Protein AF-A0A958BA98-F1 (afdb_monomer_lite)

Secondary structure (DSSP, 8-state):
---HHHHHHHHHHHS-TTTHHHHHHHTTTS-HHHHHHHHTT-SPPTTT--

Foldseek 3Di:
DPDLVVLLVLLLVQADPVCNVVCVVCVVVDDSVVSVCSNVVVDQDPVPRD

Sequence (50 aa):
MIDRELLEKQALEAVCACLYYDLADNIDAEADDSLIAIVEHRITCDNCGQ

pLDDT: mean 89.21, std 7.61, range [56.91, 95.06]

Radius of gyration: 10.1 Å; chains: 1; bounding box: 23×14×30 Å

Structure (mmCIF, N/CA/C/O backbone):
data_AF-A0A958BA98-F1
#
_entry.id   AF-A0A958BA98-F1
#
loop_
_atom_site.group_PDB
_atom_site.id
_atom_site.type_symbol
_atom_site.label_atom_id
_atom_site.label_alt_id
_atom_site.label_comp_id
_atom_site.label_asym_id
_atom_site.label_entity_id
_atom_site.label_seq_id
_atom_site.pdbx_PDB_ins_code
_atom_site.Cartn_x
_atom_site.Cartn_y
_atom_site.Cartn_z
_atom_site.occupancy
_atom_site.B_iso_or_equiv
_atom_site.auth_seq_id
_atom_site.auth_comp_id
_atom_site.auth_asym_id
_atom_site.auth_atom_id
_atom_site.pdbx_PDB_model_num
ATOM 1 N N . MET A 1 1 ? 4.008 1.015 -19.619 1.00 56.91 1 MET A N 1
ATOM 2 C CA . MET A 1 1 ? 4.744 0.644 -18.398 1.00 56.91 1 MET A CA 1
ATOM 3 C C . MET A 1 1 ? 4.224 1.605 -17.350 1.00 56.91 1 MET A C 1
ATOM 5 O O . MET A 1 1 ? 4.336 2.801 -17.587 1.00 56.91 1 MET A O 1
ATOM 9 N N . ILE A 1 2 ? 3.478 1.123 -16.354 1.00 66.12 2 ILE A N 1
ATOM 10 C CA . ILE A 1 2 ? 3.025 1.995 -15.262 1.00 66.12 2 ILE A CA 1
ATOM 11 C C . ILE A 1 2 ? 4.293 2.417 -14.522 1.00 66.12 2 ILE A C 1
ATOM 13 O O . ILE A 1 2 ? 5.166 1.583 -14.288 1.00 66.12 2 ILE A O 1
ATOM 17 N N . ASP A 1 3 ? 4.442 3.714 -14.285 1.00 89.12 3 ASP A N 1
ATOM 18 C CA . ASP A 1 3 ? 5.561 4.231 -13.511 1.00 89.12 3 ASP A CA 1
ATOM 19 C C . ASP A 1 3 ? 5.367 3.784 -12.060 1.00 89.12 3 ASP A C 1
ATOM 21 O O . ASP A 1 3 ? 4.334 4.079 -11.456 1.00 89.12 3 ASP A O 1
ATOM 25 N N . ARG A 1 4 ? 6.320 3.019 -11.527 1.00 89.12 4 ARG A N 1
ATOM 26 C CA . ARG A 1 4 ? 6.229 2.468 -10.175 1.00 89.12 4 ARG A CA 1
ATOM 27 C C . ARG A 1 4 ? 6.100 3.585 -9.143 1.00 89.12 4 ARG A C 1
ATOM 29 O O . ARG A 1 4 ? 5.244 3.506 -8.275 1.00 89.12 4 ARG A O 1
ATOM 36 N N . GLU A 1 5 ? 6.844 4.671 -9.314 1.00 90.88 5 GLU A N 1
ATOM 37 C CA . GLU A 1 5 ? 6.810 5.818 -8.403 1.00 90.88 5 GLU A CA 1
ATOM 38 C C . GLU A 1 5 ? 5.424 6.501 -8.399 1.00 90.88 5 GLU A C 1
ATOM 40 O O . GLU A 1 5 ? 4.985 7.070 -7.396 1.00 90.88 5 GLU A O 1
ATOM 45 N N . LEU A 1 6 ? 4.697 6.433 -9.525 1.00 91.88 6 LEU A N 1
ATOM 46 C CA . LEU A 1 6 ? 3.308 6.887 -9.615 1.00 91.88 6 LEU A CA 1
ATOM 47 C C . LEU A 1 6 ? 2.356 5.916 -8.908 1.00 91.88 6 LEU A C 1
ATOM 49 O O . LEU A 1 6 ? 1.456 6.366 -8.202 1.00 91.88 6 LEU A O 1
ATOM 53 N N . LEU A 1 7 ? 2.550 4.610 -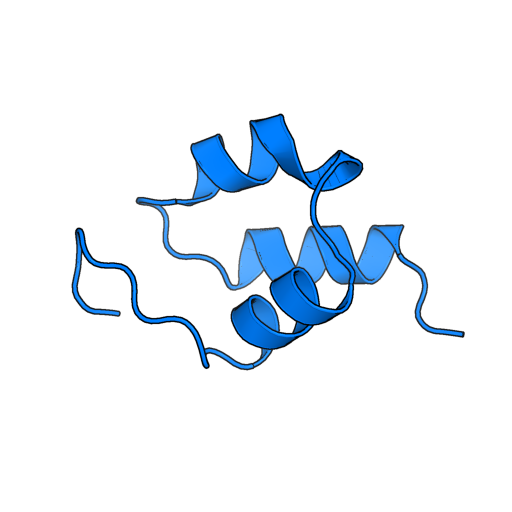9.095 1.00 92.69 7 LEU A N 1
ATOM 54 C CA . LEU A 1 7 ? 1.737 3.574 -8.461 1.00 92.69 7 LEU A CA 1
ATOM 55 C C . LEU A 1 7 ? 1.863 3.618 -6.932 1.00 92.69 7 LEU A C 1
ATOM 57 O O . LEU A 1 7 ? 0.860 3.549 -6.230 1.00 92.69 7 LEU A O 1
ATOM 61 N N . GLU A 1 8 ? 3.077 3.810 -6.424 1.00 94.31 8 GLU A N 1
ATOM 62 C CA . GLU A 1 8 ? 3.369 3.963 -4.999 1.00 94.31 8 GLU A CA 1
ATOM 63 C C . GLU A 1 8 ? 2.655 5.186 -4.405 1.00 94.31 8 GLU A C 1
ATOM 65 O O . GLU A 1 8 ? 1.969 5.081 -3.387 1.00 94.31 8 GLU A O 1
ATOM 70 N N . LYS A 1 9 ? 2.721 6.341 -5.081 1.00 93.81 9 LYS A N 1
ATOM 71 C CA . LYS A 1 9 ? 1.980 7.545 -4.666 1.00 93.81 9 LYS A CA 1
ATOM 72 C C . LYS A 1 9 ? 0.473 7.316 -4.647 1.00 93.81 9 LYS A C 1
ATO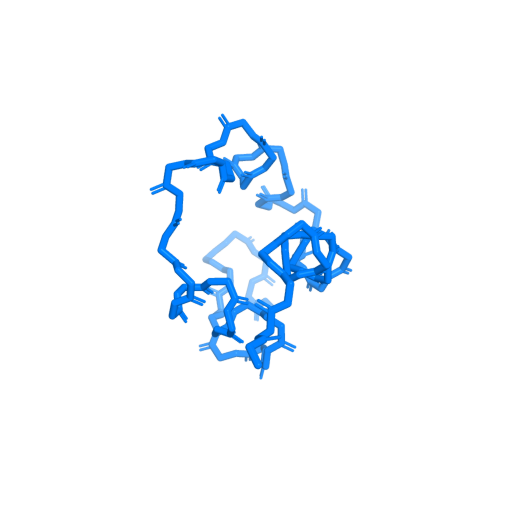M 74 O O . LYS A 1 9 ? -0.183 7.690 -3.681 1.00 93.81 9 LYS A O 1
ATOM 79 N N . GLN A 1 10 ? -0.071 6.679 -5.682 1.00 94.25 10 GLN A N 1
ATOM 80 C CA . GLN A 1 10 ? -1.499 6.367 -5.746 1.00 94.25 10 GLN A CA 1
ATOM 81 C C . GLN A 1 10 ? -1.920 5.410 -4.629 1.00 94.25 10 GLN A C 1
ATOM 83 O O . GLN A 1 10 ? -2.969 5.610 -4.022 1.00 94.25 10 GLN A O 1
ATOM 88 N N . ALA A 1 11 ? -1.103 4.401 -4.324 1.00 93.50 11 ALA A N 1
ATOM 89 C CA . ALA A 1 11 ? -1.373 3.475 -3.233 1.00 93.50 11 ALA A CA 1
ATOM 90 C C . ALA A 1 11 ? -1.347 4.188 -1.873 1.00 93.50 11 ALA A C 1
ATOM 92 O O . ALA A 1 11 ? -2.243 3.965 -1.066 1.00 93.50 11 ALA A O 1
ATOM 93 N N . LEU A 1 12 ? -0.397 5.099 -1.637 1.00 94.06 12 LEU A N 1
ATOM 94 C CA . LEU A 1 12 ? -0.340 5.913 -0.414 1.00 94.06 12 LEU A CA 1
ATOM 95 C C . LEU A 1 12 ? -1.514 6.886 -0.267 1.00 94.06 12 LEU A C 1
ATOM 97 O O . LEU A 1 12 ? -1.923 7.185 0.852 1.00 94.06 12 LEU A O 1
ATOM 101 N N . GLU A 1 13 ? -2.059 7.389 -1.372 1.00 93.94 13 GLU A N 1
ATOM 102 C CA . GLU A 1 13 ? -3.253 8.241 -1.350 1.00 93.94 13 GLU A CA 1
ATOM 103 C C . GLU A 1 13 ? -4.549 7.436 -1.156 1.00 93.94 13 GLU A C 1
ATOM 105 O O . GLU A 1 13 ? -5.498 7.939 -0.554 1.00 93.94 13 GLU A O 1
ATOM 110 N N . ALA A 1 14 ? -4.597 6.198 -1.660 1.00 92.38 14 ALA A N 1
ATOM 111 C CA . ALA A 1 14 ? -5.770 5.327 -1.597 1.00 92.38 14 ALA A CA 1
ATOM 112 C C . ALA A 1 14 ? -5.854 4.501 -0.303 1.00 92.38 14 ALA A C 1
ATOM 114 O O . ALA A 1 14 ? -6.954 4.155 0.136 1.00 92.38 14 ALA A O 1
ATOM 115 N N . VAL A 1 15 ? -4.709 4.167 0.302 1.00 92.19 15 VAL A N 1
ATOM 116 C CA . VAL A 1 15 ? -4.648 3.387 1.539 1.00 92.19 15 VAL A CA 1
ATOM 117 C C . VAL A 1 15 ? -5.284 4.159 2.693 1.00 92.19 15 VAL A C 1
ATOM 119 O O . VAL A 1 15 ? -5.177 5.381 2.809 1.00 92.19 15 VAL A O 1
ATOM 122 N N . CYS A 1 16 ? -5.944 3.442 3.598 1.00 91.44 16 CYS A N 1
ATOM 123 C CA . CYS A 1 16 ? -6.493 4.067 4.789 1.00 91.44 16 CYS A CA 1
ATOM 124 C C . CYS A 1 16 ? -5.373 4.562 5.723 1.00 91.44 16 CYS A C 1
ATOM 126 O O . CYS A 1 16 ? -4.280 3.996 5.799 1.00 91.44 16 CYS A O 1
ATOM 128 N N . ALA A 1 17 ? -5.681 5.577 6.532 1.00 90.00 17 ALA A N 1
ATOM 129 C CA . ALA A 1 17 ? -4.727 6.151 7.483 1.00 90.00 17 ALA A CA 1
ATOM 130 C C . ALA A 1 17 ? -4.174 5.133 8.504 1.00 90.00 17 ALA A C 1
ATOM 132 O O . ALA A 1 17 ? -3.105 5.357 9.067 1.00 90.00 17 ALA A O 1
ATOM 133 N N . CYS A 1 18 ? -4.885 4.025 8.747 1.00 91.00 18 CYS A N 1
ATOM 134 C CA . CYS A 1 18 ? -4.438 2.964 9.650 1.00 91.00 18 CYS A CA 1
ATOM 135 C C . CYS A 1 18 ? -3.223 2.206 9.115 1.00 91.00 18 CYS A C 1
ATOM 137 O O . CYS A 1 18 ? -2.390 1.805 9.914 1.00 91.00 18 CYS A O 1
ATOM 139 N N . LEU A 1 19 ? -3.149 2.016 7.797 1.00 89.75 19 LEU A N 1
ATOM 140 C CA . LEU A 1 19 ? -2.079 1.272 7.131 1.00 89.75 19 LEU A CA 1
ATOM 141 C C . LEU A 1 19 ? -1.105 2.198 6.396 1.00 89.75 19 LEU A C 1
ATOM 143 O O . LEU A 1 19 ? -0.119 1.722 5.851 1.00 89.75 19 LEU A O 1
ATOM 147 N N 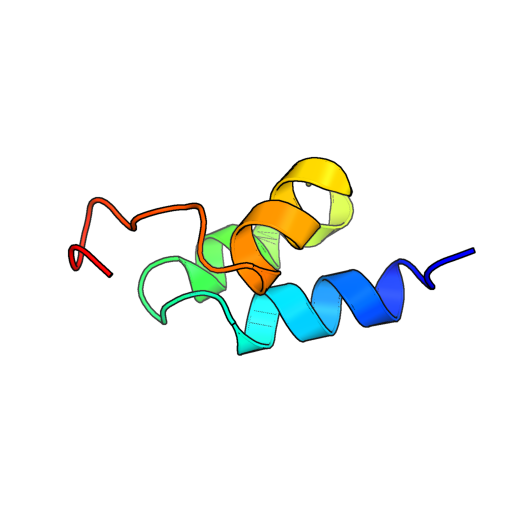. TYR A 1 20 ? -1.354 3.512 6.380 1.00 93.06 20 TYR A N 1
ATOM 148 C CA . TYR A 1 20 ? -0.519 4.479 5.668 1.00 93.06 20 TYR A CA 1
ATOM 149 C C . TYR A 1 20 ? 0.954 4.401 6.075 1.00 93.06 20 TYR A C 1
ATOM 151 O O . TYR A 1 20 ? 1.813 4.323 5.207 1.00 93.06 20 TYR A O 1
ATOM 159 N N . TYR A 1 21 ? 1.253 4.417 7.378 1.00 92.81 21 TYR A N 1
ATOM 160 C CA . TYR A 1 21 ? 2.642 4.380 7.848 1.00 92.81 21 TYR A CA 1
ATOM 161 C C . TYR A 1 21 ? 3.298 3.023 7.579 1.00 92.81 21 TYR A C 1
ATOM 163 O O . TYR A 1 21 ? 4.435 2.989 7.125 1.00 92.81 21 TYR A O 1
ATOM 171 N N . ASP A 1 22 ? 2.560 1.925 7.767 1.00 91.56 22 ASP A N 1
ATOM 172 C CA . ASP A 1 22 ? 3.057 0.575 7.481 1.00 91.56 22 ASP A CA 1
ATOM 173 C C . ASP A 1 22 ? 3.375 0.396 5.991 1.00 91.56 22 ASP A C 1
ATOM 175 O O . ASP A 1 22 ? 4.411 -0.172 5.637 1.00 91.56 22 ASP A O 1
ATOM 179 N N . LEU A 1 23 ? 2.493 0.910 5.125 1.00 92.69 23 LEU A N 1
ATOM 180 C CA . LEU A 1 23 ? 2.695 0.918 3.684 1.00 92.69 23 LEU A CA 1
ATOM 181 C C . LEU A 1 23 ? 3.869 1.823 3.321 1.00 92.69 23 LEU A C 1
ATOM 183 O O . LEU A 1 23 ? 4.746 1.376 2.603 1.00 92.69 23 LEU A O 1
ATOM 187 N N . ALA A 1 24 ? 3.923 3.057 3.829 1.00 94.75 24 ALA A N 1
ATOM 188 C CA . ALA A 1 24 ? 4.989 4.012 3.528 1.00 94.75 24 ALA A CA 1
ATOM 189 C C . ALA A 1 24 ? 6.379 3.492 3.916 1.00 94.75 24 ALA A C 1
ATOM 191 O O . ALA A 1 24 ? 7.327 3.689 3.160 1.00 94.75 24 ALA A O 1
ATOM 192 N N . ASP A 1 25 ? 6.495 2.798 5.049 1.00 95.06 25 ASP A N 1
ATOM 193 C CA . ASP A 1 25 ? 7.764 2.233 5.514 1.00 95.06 25 ASP A CA 1
ATOM 194 C C . ASP A 1 25 ? 8.219 1.022 4.678 1.00 95.06 25 ASP A C 1
ATOM 196 O O . ASP A 1 25 ? 9.415 0.738 4.614 1.00 95.06 25 ASP A O 1
ATOM 200 N N . ASN A 1 26 ? 7.290 0.312 4.025 1.00 93.69 26 ASN A N 1
ATOM 201 C CA . ASN A 1 26 ? 7.578 -0.900 3.248 1.00 93.69 26 ASN A CA 1
ATOM 202 C C . ASN A 1 26 ? 7.294 -0.763 1.744 1.00 93.69 26 ASN A C 1
ATOM 204 O O . ASN A 1 26 ? 7.389 -1.750 1.017 1.00 93.69 26 ASN A O 1
ATOM 208 N N . ILE A 1 27 ? 6.982 0.437 1.250 1.00 93.50 27 ILE A N 1
ATOM 209 C CA . ILE A 1 27 ? 6.477 0.648 -0.114 1.00 93.50 27 ILE A CA 1
ATOM 210 C C . ILE A 1 27 ? 7.471 0.225 -1.201 1.00 93.50 27 ILE A C 1
ATOM 212 O O . ILE A 1 27 ? 7.090 -0.338 -2.225 1.00 93.50 27 ILE A O 1
ATOM 216 N N . ASP A 1 28 ? 8.765 0.392 -0.925 1.00 91.88 28 ASP A N 1
ATOM 217 C CA . ASP A 1 28 ? 9.857 -0.038 -1.801 1.00 91.88 28 ASP A CA 1
ATOM 218 C C . ASP A 1 28 ? 9.970 -1.575 -1.892 1.00 91.88 28 ASP A C 1
ATOM 220 O O . ASP A 1 28 ? 10.520 -2.121 -2.855 1.00 91.88 28 ASP A O 1
ATOM 224 N N . ALA A 1 29 ? 9.458 -2.295 -0.892 1.00 93.12 29 ALA A N 1
ATOM 225 C CA . ALA A 1 29 ? 9.453 -3.754 -0.830 1.00 93.12 29 ALA A CA 1
ATOM 226 C C . ALA A 1 29 ? 8.110 -4.369 -1.259 1.00 93.12 29 ALA A C 1
ATOM 228 O O . ALA A 1 29 ? 8.060 -5.571 -1.534 1.00 93.12 29 ALA A O 1
ATOM 229 N N . GLU A 1 30 ? 7.047 -3.566 -1.335 1.00 92.75 30 GLU A N 1
ATOM 230 C CA . GLU A 1 30 ? 5.734 -4.010 -1.788 1.00 92.75 30 GLU A CA 1
ATOM 231 C C . GLU A 1 30 ? 5.731 -4.375 -3.275 1.00 92.75 30 GLU A C 1
ATOM 233 O O . GLU A 1 30 ? 6.450 -3.812 -4.105 1.00 92.75 30 GLU A O 1
ATOM 238 N N . ALA A 1 31 ? 4.907 -5.365 -3.609 1.00 93.06 31 ALA A N 1
ATOM 239 C CA . ALA A 1 31 ? 4.729 -5.802 -4.984 1.00 93.06 31 ALA A CA 1
ATOM 240 C C . ALA A 1 31 ? 3.756 -4.877 -5.724 1.00 93.06 31 ALA A C 1
ATOM 242 O O . ALA A 1 31 ? 2.742 -4.458 -5.163 1.00 93.06 31 ALA A O 1
ATOM 243 N N . ASP A 1 32 ? 3.998 -4.652 -7.016 1.00 92.56 32 ASP A N 1
ATOM 244 C CA . ASP A 1 32 ? 3.111 -3.856 -7.874 1.00 92.56 32 ASP A CA 1
ATOM 245 C C . ASP A 1 32 ? 1.649 -4.344 -7.804 1.00 92.56 32 ASP A C 1
ATOM 247 O O . ASP A 1 32 ? 0.732 -3.532 -7.718 1.00 92.56 32 ASP A O 1
ATOM 251 N N . ASP A 1 33 ? 1.417 -5.662 -7.764 1.00 91.88 33 ASP A N 1
ATOM 252 C CA . ASP A 1 33 ? 0.073 -6.246 -7.638 1.00 91.88 33 ASP A CA 1
ATOM 253 C C . ASP A 1 33 ? -0.620 -5.861 -6.316 1.00 91.88 33 ASP A C 1
ATOM 255 O O . ASP A 1 33 ? -1.828 -5.607 -6.307 1.00 91.88 33 ASP A O 1
ATOM 259 N N . SER A 1 34 ? 0.131 -5.777 -5.209 1.00 91.31 34 SER A N 1
ATOM 260 C CA . SER A 1 34 ? -0.383 -5.310 -3.913 1.00 91.31 34 SER A CA 1
ATOM 261 C C . SER A 1 34 ? -0.765 -3.836 -3.986 1.00 91.31 34 SER A C 1
ATOM 263 O O . SER A 1 34 ? -1.866 -3.462 -3.584 1.00 91.31 34 SER A O 1
ATOM 265 N N . LEU A 1 35 ? 0.113 -2.999 -4.550 1.00 93.06 35 LEU A N 1
ATOM 266 C CA . LEU A 1 35 ? -0.140 -1.567 -4.715 1.00 93.06 35 LEU A CA 1
ATOM 26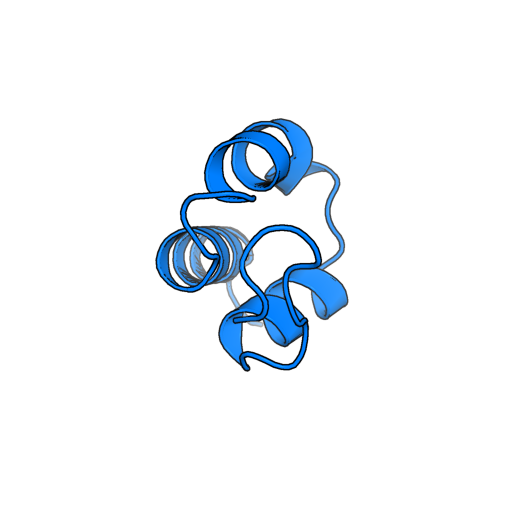7 C C . LEU A 1 35 ? -1.373 -1.322 -5.598 1.00 93.06 35 LEU A C 1
ATOM 269 O O . LEU A 1 35 ? -2.226 -0.508 -5.251 1.00 93.06 35 LEU A O 1
ATOM 273 N N . ILE A 1 36 ? -1.532 -2.082 -6.687 1.00 93.12 36 ILE A N 1
ATOM 274 C CA . ILE A 1 36 ? -2.734 -2.039 -7.534 1.00 93.12 36 ILE A CA 1
ATOM 275 C C . ILE A 1 36 ? -3.975 -2.446 -6.733 1.00 93.12 36 ILE A C 1
ATOM 277 O O . ILE A 1 36 ? -5.003 -1.779 -6.824 1.00 93.12 36 ILE A O 1
ATOM 281 N N . ALA A 1 37 ? -3.902 -3.506 -5.925 1.00 92.62 37 ALA A N 1
ATOM 282 C CA . ALA A 1 37 ? -5.032 -3.940 -5.107 1.00 92.62 37 ALA A CA 1
ATOM 283 C C . ALA A 1 37 ? -5.460 -2.878 -4.077 1.00 92.62 37 ALA A C 1
ATOM 285 O O . ALA A 1 37 ? -6.656 -2.743 -3.812 1.00 92.62 37 ALA A O 1
ATOM 286 N N . ILE A 1 38 ? -4.512 -2.107 -3.537 1.00 91.69 38 ILE A N 1
ATOM 287 C CA . ILE A 1 38 ? -4.776 -0.966 -2.649 1.00 91.69 38 ILE A CA 1
ATOM 288 C C . ILE A 1 38 ? -5.470 0.163 -3.417 1.00 91.69 38 ILE A C 1
ATOM 290 O O . ILE A 1 38 ? -6.514 0.645 -2.981 1.00 91.69 38 ILE A O 1
ATOM 294 N N . VAL A 1 39 ? -4.941 0.542 -4.585 1.00 92.00 39 VAL A N 1
ATOM 295 C CA . VAL A 1 39 ? -5.518 1.593 -5.446 1.00 92.00 39 VAL A CA 1
ATOM 296 C C . VAL A 1 39 ? -6.931 1.236 -5.912 1.00 92.00 39 VAL A C 1
ATOM 298 O O . VAL A 1 39 ? -7.802 2.096 -5.997 1.00 92.00 39 VAL A O 1
ATOM 301 N N . GLU A 1 40 ? -7.185 -0.040 -6.192 1.00 92.88 40 GLU A N 1
ATOM 302 C CA . GLU A 1 40 ? -8.506 -0.533 -6.583 1.00 92.88 40 GLU A CA 1
ATOM 303 C C . GLU A 1 40 ? -9.431 -0.834 -5.391 1.00 92.88 40 GLU A C 1
ATOM 305 O O . GLU A 1 40 ? -10.524 -1.368 -5.592 1.00 92.88 40 GLU A O 1
ATOM 310 N N . HIS A 1 41 ? -9.016 -0.511 -4.160 1.00 87.75 41 HIS A N 1
ATOM 311 C CA . HIS A 1 41 ? -9.763 -0.766 -2.923 1.00 87.75 41 HIS A CA 1
ATOM 312 C C . HIS A 1 41 ? -10.233 -2.227 -2.783 1.00 87.75 41 HIS A C 1
ATOM 314 O O . HIS A 1 41 ? -11.330 -2.513 -2.303 1.00 87.75 41 HIS A O 1
ATOM 320 N N . AR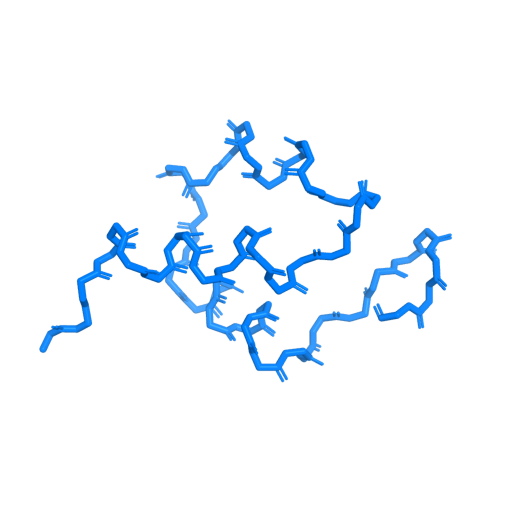G A 1 42 ? -9.405 -3.178 -3.231 1.00 89.06 42 ARG A N 1
ATOM 321 C CA . ARG A 1 42 ? -9.660 -4.622 -3.090 1.00 89.06 42 ARG A CA 1
ATOM 322 C C . ARG A 1 42 ? -9.178 -5.185 -1.756 1.00 89.06 42 ARG A C 1
ATOM 324 O O . ARG A 1 42 ? -9.526 -6.317 -1.427 1.00 89.06 42 ARG A O 1
ATOM 331 N N . ILE A 1 43 ? -8.367 -4.428 -1.020 1.00 82.81 43 ILE A N 1
ATOM 332 C CA . ILE A 1 43 ? -7.879 -4.798 0.307 1.00 82.81 43 ILE A CA 1
ATOM 333 C C . ILE A 1 43 ? -8.707 -4.063 1.353 1.00 82.81 43 ILE A C 1
ATOM 335 O O . ILE A 1 43 ? -8.658 -2.840 1.429 1.00 82.81 43 ILE A O 1
ATOM 339 N N . THR A 1 44 ? -9.420 -4.831 2.171 1.00 82.62 44 THR A N 1
ATOM 340 C CA . THR A 1 44 ? -10.051 -4.336 3.395 1.00 82.62 44 THR A CA 1
ATO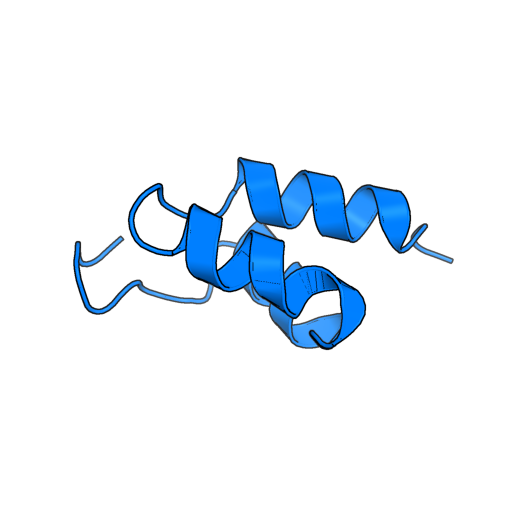M 341 C C . THR A 1 44 ? -9.031 -4.263 4.524 1.00 82.62 44 THR A C 1
ATOM 343 O O . THR A 1 44 ? -8.333 -5.235 4.809 1.00 82.62 44 THR A O 1
ATOM 346 N N . CYS A 1 45 ? -8.971 -3.128 5.202 1.00 85.06 45 CYS A N 1
ATOM 347 C CA . CYS A 1 45 ? -8.185 -2.926 6.402 1.00 85.06 45 CYS A CA 1
ATOM 348 C C . CYS A 1 45 ? -8.855 -3.604 7.601 1.00 85.06 45 CYS A C 1
ATOM 350 O O . CYS A 1 45 ? -9.944 -3.212 8.013 1.00 85.06 45 CYS A O 1
ATOM 352 N N . ASP A 1 46 ? -8.165 -4.543 8.245 1.00 83.62 46 ASP A N 1
ATOM 353 C CA . ASP A 1 46 ? -8.682 -5.234 9.436 1.00 83.62 46 ASP A CA 1
ATOM 354 C C . ASP A 1 46 ? -8.898 -4.306 10.647 1.00 83.62 46 ASP A C 1
ATOM 356 O O . ASP A 1 46 ? -9.649 -4.638 11.564 1.00 83.62 46 ASP A O 1
ATOM 360 N N . ASN A 1 47 ? -8.256 -3.132 10.664 1.00 83.88 47 ASN A N 1
ATOM 361 C CA . ASN A 1 47 ? -8.316 -2.200 11.792 1.00 83.88 47 ASN A CA 1
ATOM 362 C C . ASN A 1 47 ? -9.540 -1.269 11.739 1.00 83.88 47 ASN A C 1
ATOM 364 O O . ASN A 1 47 ? -10.111 -0.934 12.776 1.00 83.88 47 ASN A O 1
ATOM 368 N N . CYS A 1 48 ? -9.947 -0.834 10.541 1.00 86.06 48 CYS A N 1
ATOM 369 C CA . CYS A 1 48 ? -11.080 0.084 10.356 1.00 86.06 48 CYS A CA 1
ATOM 370 C C . CYS A 1 48 ? -12.222 -0.475 9.493 1.00 86.06 48 CYS A C 1
ATOM 372 O O . CYS A 1 48 ? -13.288 0.136 9.445 1.00 86.06 48 CYS A O 1
ATOM 374 N N . GLY A 1 49 ? -12.029 -1.626 8.846 1.00 76.88 49 GLY A N 1
ATOM 375 C CA . GLY A 1 49 ? -13.021 -2.297 8.005 1.00 76.88 49 GLY A CA 1
ATOM 376 C C . GLY A 1 49 ? -13.303 -1.617 6.662 1.00 76.88 49 GLY A C 1
ATOM 377 O O . GLY A 1 49 ? -14.307 -1.958 6.039 1.00 76.88 49 GLY A O 1
ATOM 378 N N . GLN A 1 50 ? -12.475 -0.646 6.254 1.00 66.50 50 GLN A N 1
ATOM 379 C CA . GLN A 1 50 ? -12.530 -0.009 4.930 1.00 66.50 50 GLN A CA 1
ATOM 380 C C . GLN A 1 50 ? -11.771 -0.818 3.900 1.00 66.50 50 GLN A C 1
ATOM 382 O O . GLN A 1 50 ? -10.646 -1.232 4.247 1.00 66.50 50 GLN A O 1
#